Protein AF-A0A7S1S860-F1 (afdb_monomer_lite)

Foldseek 3Di:
DVLLVVLAFDKDWFPCVLQLQDDPQDATEIETEHDDPPPQDPVDVVSVLVVQQVSLVSSLVSVVVVPDPFFDDWDFDSPPFIWIFTAGPVRRTRYTYGYPPVVRRVLRVVSNVVCVVDVVSSVVLNVVCVVCVVVVQDDVVVVHDDSSD

Organism: Alexandrium catenella (NCBI:txid2925)

Radius of gyration: 16.37 Å; chains: 1; bounding box: 35×35×41 Å

Sequence (149 aa):
MSACRSLGGVAYVYGSHANGTWTGSSDVDLAWVHPLPGEVDASAPRARKEWEVAALCRLQAAVDALCIDFVVTTQVVMARVPVLKLYGRDGEVLCDVTINNDEGLRNTRLVRELCSSSALLPPLVRLLKYWSRRRDIGERSQGGFSTYS

Structure (mmCIF, N/CA/C/O backbone):
data_AF-A0A7S1S860-F1
#
_entry.id   AF-A0A7S1S860-F1
#
loop_
_atom_site.group_PDB
_atom_site.id
_atom_site.type_symbol
_atom_site.label_atom_id
_atom_site.label_alt_id
_atom_site.label_comp_id
_atom_site.label_asym_id
_atom_site.label_entity_id
_atom_site.label_seq_id
_atom_site.pdbx_PDB_ins_code
_atom_site.Cartn_x
_atom_site.Cartn_y
_atom_site.Cartn_z
_atom_site.occupancy
_atom_site.B_iso_or_equiv
_atom_site.auth_seq_id
_atom_site.auth_comp_id
_atom_site.auth_asym_id
_atom_site.auth_atom_id
_atom_site.pdbx_PDB_model_num
ATOM 1 N N . MET A 1 1 ? -9.414 -1.067 -12.077 1.00 51.56 1 MET A N 1
ATOM 2 C CA . MET A 1 1 ? -8.850 -2.400 -12.419 1.00 51.56 1 MET A CA 1
ATOM 3 C C . MET A 1 1 ? -8.477 -2.575 -13.900 1.00 51.56 1 MET A C 1
ATOM 5 O O . MET A 1 1 ? -7.712 -3.493 -14.176 1.00 51.56 1 MET A O 1
ATOM 9 N N . SER A 1 2 ? -8.934 -1.737 -14.850 1.00 66.56 2 SER A N 1
ATOM 10 C CA . SER A 1 2 ? -8.541 -1.876 -16.270 1.00 66.56 2 SER A CA 1
ATOM 11 C C . SER A 1 2 ? -7.110 -1.398 -16.570 1.00 66.56 2 SER A C 1
ATOM 13 O O . SER A 1 2 ? -6.413 -2.091 -17.301 1.00 66.56 2 SER A O 1
ATOM 15 N N . ALA A 1 3 ? -6.633 -0.306 -15.951 1.00 72.94 3 ALA A N 1
ATOM 16 C CA . ALA A 1 3 ? -5.313 0.285 -16.234 1.00 72.94 3 ALA A CA 1
ATOM 17 C C . ALA A 1 3 ? -4.120 -0.652 -15.949 1.00 72.94 3 ALA A C 1
ATOM 19 O O . ALA A 1 3 ? -3.235 -0.824 -16.781 1.00 72.94 3 ALA A O 1
ATOM 20 N N . CYS A 1 4 ? -4.111 -1.329 -14.796 1.00 68.50 4 CYS A N 1
ATOM 21 C CA . CYS A 1 4 ? -3.061 -2.301 -14.468 1.00 68.50 4 CYS A CA 1
ATOM 22 C C . CYS A 1 4 ? -3.021 -3.482 -15.447 1.00 68.50 4 CYS A C 1
ATOM 24 O O . CYS A 1 4 ? -1.945 -3.995 -15.738 1.00 68.50 4 CYS A O 1
ATOM 26 N N . ARG A 1 5 ? -4.186 -3.906 -15.961 1.00 74.94 5 ARG A N 1
ATOM 27 C CA . ARG A 1 5 ? -4.275 -4.976 -16.962 1.00 74.94 5 ARG A CA 1
ATOM 28 C C . ARG A 1 5 ? -3.823 -4.499 -18.336 1.00 74.94 5 ARG A C 1
ATOM 30 O O . ARG A 1 5 ? -3.081 -5.222 -18.990 1.00 74.94 5 ARG A O 1
ATOM 37 N N . SER A 1 6 ? -4.215 -3.294 -18.753 1.00 80.00 6 SER A N 1
ATOM 38 C CA . SER A 1 6 ? -3.791 -2.720 -20.037 1.00 80.00 6 SER A CA 1
ATOM 39 C C . SER A 1 6 ? -2.290 -2.447 -20.092 1.00 80.00 6 SER A C 1
ATOM 41 O O . SER A 1 6 ? -1.701 -2.520 -21.162 1.00 80.00 6 SER A O 1
ATOM 43 N N . LEU A 1 7 ? -1.668 -2.166 -18.946 1.00 85.75 7 LEU A N 1
ATOM 44 C CA . LEU A 1 7 ? -0.224 -1.969 -18.823 1.00 85.75 7 LEU A CA 1
ATOM 45 C C . LEU A 1 7 ? 0.564 -3.268 -18.574 1.00 85.75 7 LEU A C 1
ATOM 47 O O . LEU A 1 7 ? 1.778 -3.202 -18.435 1.00 85.75 7 LEU A O 1
ATOM 51 N N . GLY A 1 8 ? -0.098 -4.429 -18.538 1.00 84.75 8 GLY A N 1
ATOM 52 C CA . GLY A 1 8 ? 0.557 -5.725 -18.345 1.00 84.75 8 GLY A CA 1
ATOM 53 C C . GLY A 1 8 ? 0.768 -6.095 -16.875 1.00 84.75 8 GLY A C 1
ATOM 54 O O . GLY A 1 8 ? 1.876 -6.063 -16.363 1.00 84.75 8 GLY A O 1
ATOM 55 N N . GLY A 1 9 ? -0.290 -6.513 -16.184 1.00 89.62 9 GLY A N 1
ATOM 56 C CA . GLY A 1 9 ? -0.197 -7.025 -14.816 1.00 89.62 9 GLY A CA 1
ATOM 57 C C . GLY A 1 9 ? -1.554 -7.139 -14.127 1.00 89.62 9 GLY A C 1
ATOM 58 O O . GLY A 1 9 ? -2.606 -6.919 -14.733 1.00 89.62 9 GLY A O 1
ATOM 59 N N . VAL A 1 10 ? -1.545 -7.479 -12.839 1.00 92.75 10 VAL A N 1
ATOM 60 C CA . VAL A 1 10 ? -2.760 -7.640 -12.025 1.00 92.75 10 VAL A CA 1
ATOM 61 C C . VAL A 1 10 ? -2.592 -6.924 -10.693 1.00 92.75 10 VAL A C 1
ATOM 63 O O . VAL A 1 10 ? -1.590 -7.101 -10.013 1.00 92.75 10 VAL A O 1
ATOM 66 N N . ALA A 1 11 ? -3.573 -6.106 -10.317 1.00 93.88 11 ALA A N 1
ATOM 67 C CA . ALA A 1 11 ? -3.599 -5.464 -9.008 1.00 93.88 11 ALA A CA 1
ATOM 68 C C . ALA A 1 11 ? -4.324 -6.348 -7.987 1.00 93.88 11 ALA A C 1
ATOM 70 O O . ALA A 1 11 ? -5.428 -6.826 -8.259 1.00 93.88 11 ALA A O 1
ATOM 71 N N . TYR A 1 12 ? -3.726 -6.510 -6.811 1.00 94.88 12 TYR A N 1
ATOM 72 C CA . TYR A 1 12 ? -4.299 -7.212 -5.666 1.00 94.88 12 TYR A CA 1
ATOM 73 C C . TYR A 1 12 ? -4.416 -6.264 -4.480 1.00 94.88 12 TYR A C 1
ATOM 75 O O . TYR A 1 12 ? -3.464 -5.556 -4.158 1.00 94.88 12 TYR A O 1
ATOM 83 N N . VAL A 1 13 ? -5.568 -6.279 -3.811 1.00 94.38 13 VAL A N 1
ATOM 84 C CA . VAL A 1 13 ? -5.734 -5.580 -2.532 1.00 94.38 13 VAL A CA 1
ATOM 85 C C . VAL A 1 13 ? -5.012 -6.373 -1.450 1.00 94.38 13 VAL A C 1
ATOM 87 O O . VAL A 1 13 ? -5.191 -7.590 -1.347 1.00 94.38 13 VAL A O 1
ATOM 90 N N . TYR A 1 14 ? -4.226 -5.687 -0.631 1.00 94.19 14 TYR A N 1
ATOM 91 C CA . TYR A 1 14 ? -3.638 -6.245 0.581 1.00 94.19 14 TYR A CA 1
ATOM 92 C C . TYR A 1 14 ? -3.948 -5.317 1.770 1.00 94.19 14 TYR A C 1
ATOM 94 O O . TYR A 1 14 ? -4.851 -4.483 1.690 1.00 94.19 14 TYR A O 1
ATOM 102 N N . GLY A 1 15 ? -3.306 -5.503 2.919 1.00 91.44 15 GLY A N 1
ATOM 103 C CA . GLY A 1 15 ? -3.477 -4.579 4.035 1.00 91.44 15 GLY A CA 1
ATOM 104 C C . GLY A 1 15 ? -4.741 -4.822 4.850 1.00 91.44 15 GLY A C 1
ATOM 105 O O . GLY A 1 15 ? -5.401 -5.867 4.773 1.00 91.44 15 GLY A O 1
ATOM 106 N N . SER A 1 16 ? -5.091 -3.817 5.653 1.00 91.06 16 SER A N 1
ATOM 107 C CA . SER A 1 16 ? -6.231 -3.880 6.572 1.00 91.06 16 SER A CA 1
ATOM 108 C C . SER A 1 16 ? -7.568 -4.152 5.867 1.00 91.06 16 SER A C 1
ATOM 110 O O . SER A 1 16 ? -8.437 -4.826 6.428 1.00 91.06 16 SER A O 1
ATOM 112 N N . HIS A 1 17 ? -7.720 -3.682 4.625 1.00 91.50 17 HIS A N 1
ATOM 113 C CA . HIS A 1 17 ? -8.905 -3.916 3.796 1.00 91.50 17 HIS A CA 1
ATOM 114 C C . HIS A 1 17 ? -9.057 -5.377 3.358 1.00 91.50 17 HIS A C 1
ATOM 116 O O . HIS A 1 17 ? -10.175 -5.874 3.250 1.00 91.50 17 HIS A O 1
ATOM 122 N N . ALA A 1 18 ? -7.951 -6.096 3.158 1.00 92.19 18 ALA A N 1
ATOM 123 C CA . ALA A 1 18 ? -7.973 -7.489 2.717 1.00 92.19 18 ALA A CA 1
ATOM 124 C C . ALA A 1 18 ? -7.906 -8.510 3.868 1.00 92.19 18 ALA A C 1
ATOM 126 O O . ALA A 1 18 ? -8.273 -9.674 3.668 1.00 92.19 18 ALA A O 1
ATOM 127 N N . ASN A 1 19 ? -7.468 -8.099 5.065 1.00 91.00 19 ASN A N 1
ATOM 128 C CA . ASN A 1 19 ? -7.322 -8.983 6.229 1.00 91.00 19 ASN A CA 1
ATOM 129 C C . ASN A 1 19 ? -8.433 -8.856 7.294 1.00 91.00 19 ASN A C 1
ATOM 131 O O . ASN A 1 19 ? -8.435 -9.623 8.254 1.00 91.00 19 ASN A O 1
ATOM 135 N N . GLY A 1 20 ? -9.386 -7.927 7.130 1.00 89.56 20 GLY A N 1
ATOM 136 C CA . GLY A 1 20 ? -10.534 -7.762 8.037 1.00 89.56 20 GLY A CA 1
ATOM 137 C C . GLY A 1 20 ? -10.294 -6.845 9.246 1.00 89.56 20 GLY A C 1
ATOM 138 O O . GLY A 1 20 ? -11.121 -6.796 10.161 1.00 89.56 20 GLY A O 1
ATOM 139 N N . THR A 1 21 ? -9.189 -6.096 9.260 1.00 90.94 21 THR A N 1
ATOM 140 C CA . THR A 1 21 ? -8.795 -5.207 10.374 1.00 90.94 21 THR A CA 1
ATOM 141 C C . THR A 1 21 ? -8.930 -3.716 10.043 1.00 90.94 21 THR A C 1
ATOM 143 O O . THR A 1 21 ? -8.422 -2.866 10.774 1.00 90.94 21 THR A O 1
ATOM 146 N N . TRP A 1 22 ? -9.610 -3.380 8.944 1.00 91.56 22 TRP A N 1
ATOM 147 C CA . TRP A 1 22 ? -9.823 -1.998 8.514 1.00 91.56 22 TRP A CA 1
ATOM 148 C C . TRP A 1 22 ? -10.624 -1.173 9.528 1.00 91.56 22 TRP A C 1
ATOM 150 O O . TRP A 1 22 ? -11.437 -1.672 10.307 1.00 91.56 22 TRP A O 1
ATOM 160 N N . THR A 1 23 ? -10.357 0.125 9.504 1.00 87.44 23 THR A N 1
ATOM 161 C CA . THR A 1 23 ? -11.071 1.176 10.232 1.00 87.44 23 THR A CA 1
ATOM 162 C C . THR A 1 23 ? -11.466 2.255 9.227 1.00 87.44 23 THR A C 1
ATOM 164 O O . THR A 1 23 ? -10.872 2.319 8.154 1.00 87.44 23 THR A O 1
ATOM 167 N N . GLY A 1 24 ? -12.397 3.151 9.568 1.00 84.75 24 GLY A N 1
ATOM 168 C CA . GLY A 1 24 ? -12.825 4.229 8.655 1.00 84.75 24 GLY A CA 1
ATOM 169 C C . GLY A 1 24 ? -11.724 5.216 8.230 1.00 84.75 24 GLY A C 1
ATOM 170 O O . GLY A 1 24 ? -11.954 6.049 7.370 1.00 84.75 24 GLY A O 1
ATOM 171 N N . SER A 1 25 ? -10.535 5.124 8.827 1.00 81.88 25 SER A N 1
ATOM 172 C CA . SER A 1 25 ? -9.350 5.929 8.513 1.00 81.88 25 SER A CA 1
ATOM 173 C C . SER A 1 25 ? -8.201 5.102 7.926 1.00 81.88 25 SER A C 1
ATOM 175 O O . SER A 1 25 ? -7.045 5.528 7.986 1.00 81.88 25 SER A O 1
ATOM 177 N N . SER A 1 26 ? -8.489 3.877 7.479 1.00 86.12 26 SER A N 1
ATOM 178 C CA . SER A 1 26 ? -7.529 3.041 6.761 1.00 86.12 26 SER A CA 1
ATOM 179 C C . SER A 1 26 ? -7.521 3.430 5.285 1.00 86.12 26 SER A C 1
ATOM 181 O O . SER A 1 26 ? -8.573 3.637 4.692 1.00 86.12 26 SER A O 1
ATOM 183 N N . ASP A 1 27 ? -6.333 3.485 4.714 1.00 87.06 27 ASP A N 1
ATOM 184 C CA . ASP A 1 27 ? -6.043 3.605 3.292 1.00 87.06 27 ASP A CA 1
ATOM 185 C C . ASP A 1 27 ? -6.165 2.252 2.573 1.00 87.06 27 ASP A C 1
ATOM 187 O O . ASP A 1 27 ? -6.156 1.179 3.194 1.00 87.06 27 ASP A O 1
ATOM 191 N N . VAL A 1 28 ? -6.332 2.288 1.248 1.00 92.00 28 VAL A N 1
ATOM 192 C CA . VAL A 1 28 ? -6.379 1.081 0.412 1.00 92.00 28 VAL A CA 1
ATOM 193 C C . VAL A 1 28 ? -4.988 0.743 -0.113 1.00 92.00 28 VAL A C 1
ATOM 195 O O . VAL A 1 28 ? -4.432 1.438 -0.957 1.00 92.00 28 VAL A O 1
ATOM 198 N N . ASP A 1 29 ? -4.465 -0.393 0.322 1.00 93.88 29 ASP A N 1
ATOM 199 C CA . ASP A 1 29 ? -3.200 -0.949 -0.145 1.00 93.88 29 ASP A CA 1
ATOM 200 C C . ASP A 1 29 ? -3.391 -1.825 -1.396 1.00 93.88 29 ASP A C 1
ATOM 202 O O . ASP A 1 29 ? -4.134 -2.815 -1.372 1.00 93.88 29 ASP A O 1
ATOM 206 N N . LEU A 1 30 ? -2.674 -1.516 -2.479 1.00 95.75 30 LEU A N 1
ATOM 207 C CA . LEU A 1 30 ? -2.631 -2.306 -3.709 1.00 95.75 30 LEU A CA 1
ATOM 208 C C . LEU A 1 30 ? -1.207 -2.769 -4.034 1.00 95.75 30 LEU A C 1
ATOM 210 O O . LEU A 1 30 ? -0.257 -1.989 -4.059 1.00 95.75 30 LEU A O 1
ATOM 214 N N . ALA A 1 31 ? -1.072 -4.050 -4.362 1.00 95.62 31 ALA A N 1
ATOM 215 C CA . ALA A 1 31 ? 0.119 -4.611 -4.980 1.00 95.62 31 ALA A CA 1
ATOM 216 C C . ALA A 1 31 ? -0.172 -4.840 -6.466 1.00 95.62 31 ALA A C 1
ATOM 218 O O . ALA A 1 31 ? -0.986 -5.695 -6.825 1.00 95.62 31 ALA A O 1
ATOM 219 N N . TRP A 1 32 ? 0.477 -4.077 -7.341 1.00 96.38 32 TRP A N 1
ATOM 220 C CA . TRP A 1 32 ? 0.473 -4.341 -8.771 1.00 96.38 32 TRP A CA 1
ATOM 221 C C . TRP A 1 32 ? 1.524 -5.402 -9.082 1.00 96.38 32 TRP A C 1
ATOM 223 O O . TRP A 1 32 ? 2.727 -5.139 -9.104 1.00 96.38 32 TRP A O 1
ATOM 233 N N . VAL A 1 33 ? 1.049 -6.628 -9.281 1.00 94.00 33 VAL A N 1
ATOM 234 C CA . VAL A 1 33 ? 1.876 -7.755 -9.695 1.00 94.00 33 VAL A CA 1
ATOM 235 C C . VAL A 1 33 ? 2.120 -7.632 -11.191 1.00 94.00 33 VAL A C 1
ATOM 237 O O . VAL A 1 33 ? 1.201 -7.79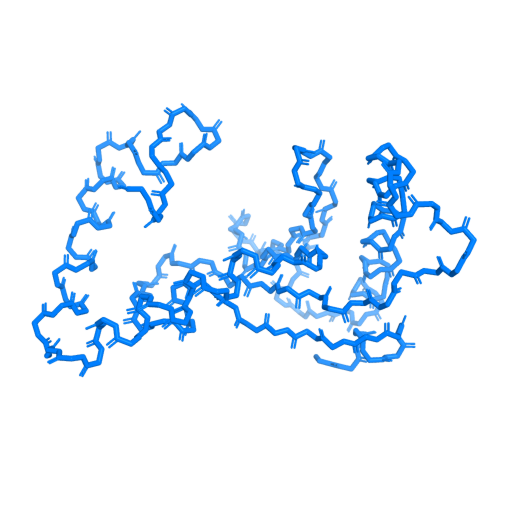3 -12.002 1.00 94.00 33 VAL A O 1
ATOM 240 N N . HIS A 1 34 ? 3.361 -7.313 -11.537 1.00 91.88 34 HIS A N 1
ATOM 241 C CA . HIS A 1 34 ? 3.806 -7.046 -12.896 1.00 91.88 34 HIS A CA 1
ATOM 242 C C . HIS A 1 34 ? 5.064 -7.874 -13.181 1.00 91.88 34 HIS A C 1
ATOM 244 O O . HIS A 1 34 ? 6.015 -7.820 -12.391 1.00 91.88 34 HIS A O 1
ATOM 250 N N . PRO A 1 35 ? 5.110 -8.629 -14.296 1.00 88.94 35 PRO A N 1
ATOM 251 C CA . PRO A 1 35 ? 6.296 -9.393 -14.658 1.00 88.94 35 PRO A CA 1
ATOM 252 C C . PRO A 1 35 ? 7.488 -8.458 -14.861 1.00 88.94 35 PRO A C 1
ATOM 254 O O . PRO A 1 35 ? 7.366 -7.415 -15.507 1.00 88.94 35 PRO A O 1
ATOM 257 N N . LEU A 1 36 ? 8.638 -8.835 -14.308 1.00 86.94 36 LEU A N 1
ATOM 258 C CA . LEU A 1 36 ? 9.877 -8.110 -14.550 1.00 86.94 36 LEU A CA 1
ATOM 259 C C . LEU A 1 36 ? 10.281 -8.308 -16.026 1.00 86.94 36 LEU A C 1
ATOM 261 O O . LEU A 1 36 ? 10.284 -9.452 -16.489 1.00 86.94 36 LEU A O 1
ATOM 265 N N . PRO A 1 37 ? 10.601 -7.243 -16.784 1.00 87.12 37 PRO A N 1
ATOM 266 C CA . PRO A 1 37 ? 11.118 -7.388 -18.138 1.00 87.12 37 PRO A CA 1
ATOM 267 C C . PRO A 1 37 ? 12.410 -8.204 -18.129 1.00 87.12 37 PRO A C 1
ATOM 269 O O . PRO A 1 37 ? 13.249 -8.005 -17.254 1.00 87.12 37 PRO A O 1
ATOM 272 N N . GLY A 1 38 ? 12.590 -9.084 -19.117 1.00 85.56 38 GLY A N 1
ATOM 273 C CA . GLY A 1 38 ? 13.750 -9.986 -19.177 1.00 85.56 38 GLY A CA 1
ATOM 274 C C . GLY A 1 38 ? 15.108 -9.282 -19.294 1.00 85.56 38 GLY A C 1
ATOM 275 O O . GLY A 1 38 ? 16.133 -9.887 -19.009 1.00 85.56 38 GLY A O 1
ATOM 276 N N . GLU A 1 39 ? 15.113 -8.007 -19.685 1.00 86.81 39 GLU A N 1
ATOM 277 C CA . GLU A 1 39 ? 16.306 -7.156 -19.774 1.00 86.81 39 GLU A CA 1
ATOM 278 C C . GLU A 1 39 ? 16.754 -6.600 -18.412 1.00 86.81 39 GLU A C 1
ATOM 280 O O . GLU A 1 39 ? 17.888 -6.146 -18.271 1.00 86.81 39 GLU A O 1
ATOM 285 N N . VAL A 1 40 ? 15.874 -6.612 -17.404 1.00 87.12 40 VAL A N 1
ATOM 286 C CA . VAL A 1 40 ? 16.188 -6.101 -16.067 1.00 87.12 40 VAL A CA 1
ATOM 287 C C . VAL A 1 40 ? 16.790 -7.226 -15.236 1.00 87.12 40 VAL A C 1
ATOM 289 O O . VAL A 1 40 ? 16.139 -8.233 -14.961 1.00 87.12 40 VAL A O 1
ATOM 292 N N . ASP A 1 41 ? 18.025 -7.027 -14.782 1.00 86.31 41 ASP A N 1
ATOM 293 C CA . ASP A 1 41 ? 18.683 -7.951 -13.865 1.00 86.31 41 ASP A CA 1
ATOM 294 C C . ASP A 1 41 ? 17.957 -7.979 -12.508 1.00 86.31 41 ASP A C 1
ATOM 296 O O . ASP A 1 41 ? 18.048 -7.050 -11.701 1.00 86.31 41 ASP A O 1
ATOM 300 N N . ALA A 1 42 ? 17.240 -9.076 -12.250 1.00 80.69 42 ALA A N 1
ATOM 301 C CA . ALA A 1 42 ? 16.510 -9.301 -11.006 1.00 80.69 42 ALA A CA 1
ATOM 302 C C . ALA A 1 42 ? 17.420 -9.341 -9.766 1.00 80.69 42 ALA A C 1
ATOM 304 O O . ALA A 1 42 ? 16.952 -9.084 -8.655 1.00 80.69 42 ALA A O 1
ATOM 305 N N . SER A 1 43 ? 18.706 -9.661 -9.942 1.00 86.56 43 SER A N 1
ATOM 306 C CA . SER A 1 43 ? 19.685 -9.728 -8.858 1.00 86.56 43 SER A CA 1
ATOM 307 C C . SER A 1 43 ? 20.277 -8.365 -8.494 1.00 86.56 43 SER A C 1
ATOM 309 O O . SER A 1 43 ? 20.845 -8.225 -7.411 1.00 86.56 43 SER A O 1
ATOM 311 N N . ALA A 1 44 ? 20.091 -7.343 -9.340 1.00 91.44 44 ALA A N 1
ATOM 312 C CA . ALA A 1 44 ? 20.599 -5.991 -9.141 1.00 91.44 44 ALA A CA 1
ATOM 313 C C . ALA A 1 44 ? 19.534 -5.079 -8.488 1.00 91.44 44 ALA A C 1
ATOM 315 O O . ALA A 1 44 ? 18.624 -4.589 -9.169 1.00 91.44 4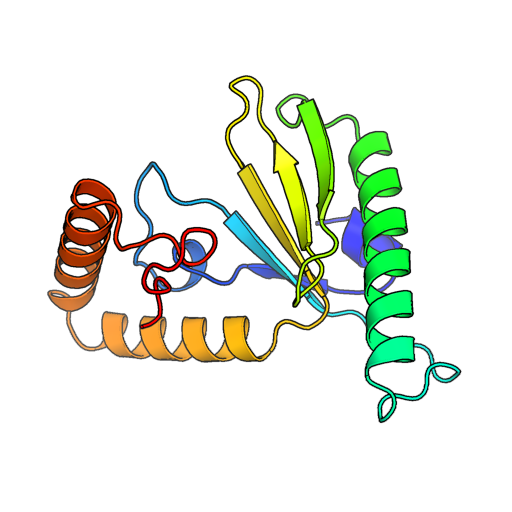4 ALA A O 1
ATOM 316 N N . PRO A 1 45 ? 19.646 -4.743 -7.183 1.00 89.88 45 PRO A N 1
ATOM 317 C CA . PRO A 1 45 ? 18.593 -4.013 -6.467 1.00 89.88 45 PRO A CA 1
ATOM 318 C C . PRO A 1 45 ? 18.310 -2.622 -7.044 1.00 89.88 45 PRO A C 1
ATOM 320 O O . PRO A 1 45 ? 17.176 -2.147 -7.015 1.00 89.88 45 PRO A O 1
ATOM 323 N N . ARG A 1 46 ? 19.345 -1.967 -7.581 1.00 91.38 46 ARG A N 1
ATOM 324 C CA . ARG A 1 46 ? 19.229 -0.645 -8.200 1.00 91.38 46 ARG A CA 1
ATOM 325 C C . ARG A 1 46 ? 18.440 -0.697 -9.508 1.00 91.38 46 ARG A C 1
ATOM 327 O O . ARG A 1 46 ? 17.500 0.077 -9.651 1.00 91.38 46 ARG A O 1
ATOM 334 N N . ALA A 1 47 ? 18.779 -1.623 -10.408 1.00 91.19 47 ALA A N 1
ATOM 335 C CA . ALA A 1 47 ? 18.084 -1.785 -11.686 1.00 91.19 47 ALA A CA 1
ATOM 336 C C . ALA A 1 47 ? 16.606 -2.141 -11.468 1.00 91.19 47 ALA A C 1
ATOM 338 O O . ALA A 1 47 ? 15.719 -1.554 -12.087 1.00 91.19 47 ALA A O 1
ATOM 339 N N . ARG A 1 48 ? 16.331 -3.029 -10.501 1.00 91.31 48 ARG A N 1
ATOM 340 C CA . ARG A 1 48 ? 14.966 -3.357 -10.078 1.00 91.31 48 ARG A CA 1
ATOM 341 C C . ARG A 1 48 ? 14.203 -2.121 -9.601 1.00 91.31 48 ARG A C 1
ATOM 343 O O . ARG A 1 48 ? 13.098 -1.880 -10.074 1.00 91.31 48 ARG A O 1
ATOM 350 N N . LYS A 1 49 ? 14.794 -1.317 -8.710 1.00 92.56 49 LYS A N 1
ATOM 351 C CA . LYS A 1 49 ? 14.158 -0.095 -8.195 1.00 92.56 49 LYS A CA 1
ATOM 352 C C . LYS A 1 49 ? 13.895 0.934 -9.300 1.00 92.56 49 LYS A C 1
ATOM 354 O O . LYS A 1 49 ? 12.824 1.529 -9.329 1.00 92.56 49 LYS A O 1
ATOM 359 N N . GLU A 1 50 ? 14.851 1.150 -10.201 1.00 93.56 50 GLU A N 1
ATOM 360 C CA . GLU A 1 50 ? 14.699 2.063 -11.343 1.00 93.56 50 GLU A CA 1
ATOM 361 C C . GLU A 1 50 ? 13.546 1.620 -12.258 1.00 93.56 50 GLU A C 1
ATOM 363 O O . GLU A 1 50 ? 12.709 2.439 -12.646 1.00 93.56 50 GLU A O 1
ATOM 368 N N . TRP A 1 51 ? 13.437 0.316 -12.524 1.00 94.25 51 TRP A N 1
ATOM 369 C CA . TRP A 1 51 ? 12.314 -0.242 -13.270 1.00 94.25 51 TRP A CA 1
ATOM 370 C C . TRP A 1 51 ? 10.973 -0.080 -12.539 1.00 94.25 51 TRP A C 1
ATOM 372 O O . TRP A 1 51 ? 9.995 0.336 -13.165 1.00 94.25 51 TRP A O 1
ATOM 382 N N . GLU A 1 52 ? 10.915 -0.375 -11.236 1.00 95.00 52 GLU A N 1
ATOM 383 C CA . GLU A 1 52 ? 9.694 -0.233 -10.430 1.00 95.00 52 GLU A CA 1
ATOM 384 C C . GLU A 1 52 ? 9.168 1.203 -10.498 1.00 95.00 52 GLU A C 1
ATOM 386 O O . GLU A 1 52 ? 7.992 1.443 -10.759 1.00 95.00 52 GLU A O 1
ATOM 391 N N . VAL A 1 53 ? 10.060 2.178 -10.347 1.00 95.94 53 VAL A N 1
ATOM 392 C CA . VAL A 1 53 ? 9.718 3.600 -10.435 1.00 95.94 53 VAL A CA 1
ATOM 393 C C . VAL A 1 53 ? 9.190 3.948 -11.821 1.00 95.94 53 VAL A C 1
ATOM 395 O O . VAL A 1 53 ? 8.131 4.560 -11.933 1.00 95.94 53 VAL A O 1
ATOM 398 N N . ALA A 1 54 ? 9.874 3.518 -12.884 1.00 95.19 54 ALA A N 1
ATOM 399 C CA . ALA A 1 54 ? 9.421 3.766 -14.248 1.00 95.19 54 ALA A CA 1
ATOM 400 C C . ALA A 1 54 ? 8.039 3.145 -14.521 1.00 95.19 54 ALA A C 1
ATOM 402 O O . ALA A 1 54 ? 7.209 3.748 -15.203 1.00 95.19 54 ALA A O 1
ATOM 403 N N . ALA A 1 55 ? 7.771 1.952 -13.990 1.00 95.38 55 ALA A N 1
ATOM 404 C CA . ALA A 1 55 ? 6.469 1.303 -14.087 1.00 95.38 55 ALA A CA 1
ATOM 405 C C . ALA A 1 55 ? 5.385 2.063 -13.310 1.00 95.38 55 ALA A C 1
ATOM 407 O O . ALA A 1 55 ? 4.308 2.296 -13.861 1.00 95.38 55 ALA A O 1
ATOM 408 N N . LEU A 1 56 ? 5.674 2.523 -12.090 1.00 97.00 56 LEU A N 1
ATOM 409 C CA . LEU A 1 56 ? 4.757 3.362 -11.317 1.00 97.00 56 LEU A CA 1
ATOM 410 C C . LEU A 1 56 ? 4.454 4.688 -12.024 1.00 97.00 56 LEU A C 1
ATOM 412 O O . LEU A 1 56 ? 3.294 5.080 -12.055 1.00 97.00 56 LEU A O 1
ATOM 416 N N . CYS A 1 57 ? 5.436 5.334 -12.660 1.00 97.25 57 CYS A N 1
ATOM 417 C CA . CYS A 1 57 ? 5.202 6.547 -13.454 1.00 97.25 57 CYS A CA 1
ATOM 418 C C . CYS A 1 57 ? 4.286 6.286 -14.663 1.00 97.25 57 CYS A C 1
ATOM 420 O O . CYS A 1 57 ? 3.420 7.101 -14.975 1.00 97.25 57 CYS A O 1
ATOM 422 N N . ARG A 1 58 ? 4.424 5.134 -15.339 1.00 96.06 58 ARG A N 1
ATOM 423 C CA . ARG A 1 58 ? 3.497 4.748 -16.422 1.00 96.06 58 ARG A CA 1
ATOM 424 C C . ARG 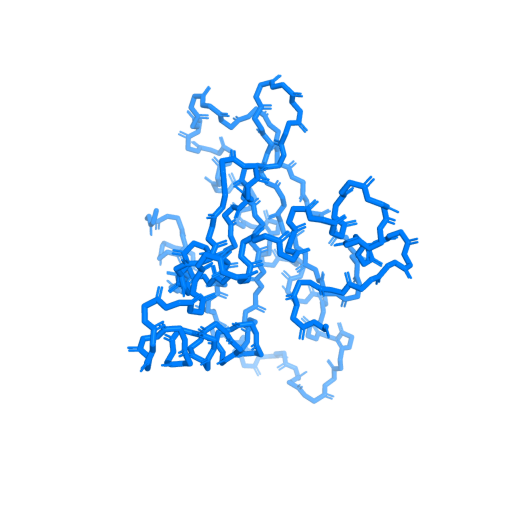A 1 58 ? 2.082 4.514 -15.900 1.00 96.06 58 ARG A C 1
ATOM 426 O O . ARG A 1 58 ? 1.120 4.928 -16.541 1.00 96.06 58 ARG A O 1
ATOM 433 N N . LEU A 1 59 ? 1.955 3.860 -14.745 1.00 95.94 59 LEU A N 1
ATOM 434 C CA . LEU A 1 59 ? 0.659 3.662 -14.102 1.00 95.94 59 LEU A CA 1
ATOM 435 C C . LEU A 1 59 ? 0.041 4.991 -13.670 1.00 95.94 59 LEU A C 1
ATOM 437 O O . LEU A 1 59 ? -1.149 5.182 -13.888 1.00 95.94 59 LEU A O 1
ATOM 441 N N . GLN A 1 60 ? 0.841 5.900 -13.114 1.00 96.81 60 GLN A N 1
ATOM 442 C CA . GLN A 1 60 ? 0.420 7.245 -12.739 1.00 96.81 60 GLN A CA 1
ATOM 443 C C . GLN A 1 60 ? -0.219 7.962 -13.930 1.00 96.81 60 GLN A C 1
ATOM 445 O O . GLN A 1 60 ? -1.390 8.316 -13.863 1.00 96.81 60 GLN A O 1
ATOM 450 N N . ALA A 1 61 ? 0.497 8.052 -15.055 1.00 96.25 61 ALA A N 1
ATOM 451 C CA . ALA A 1 61 ? -0.014 8.691 -16.266 1.00 96.25 61 ALA A CA 1
ATOM 452 C C . ALA A 1 61 ? -1.315 8.043 -16.777 1.00 96.25 61 ALA A C 1
ATOM 454 O O . ALA A 1 61 ? -2.227 8.736 -17.222 1.00 96.25 61 ALA A O 1
ATOM 455 N N . ALA A 1 62 ? -1.427 6.713 -16.695 1.00 94.50 62 ALA A N 1
ATOM 456 C CA . ALA A 1 62 ? -2.648 6.011 -17.078 1.00 94.50 62 ALA A CA 1
ATOM 457 C C . ALA A 1 62 ? -3.817 6.286 -16.118 1.00 94.50 62 ALA A C 1
ATOM 459 O O . ALA A 1 62 ? -4.950 6.394 -16.573 1.00 94.50 62 ALA A O 1
ATOM 460 N N . VAL A 1 63 ? -3.564 6.390 -14.810 1.00 93.88 63 VAL A N 1
ATOM 461 C CA . VAL A 1 63 ? -4.580 6.745 -13.806 1.00 93.88 63 VAL A CA 1
ATOM 462 C C . VAL A 1 63 ? -5.042 8.187 -13.995 1.00 93.88 63 VAL A C 1
ATOM 464 O O . VAL A 1 63 ? -6.248 8.425 -13.997 1.00 93.88 63 VAL A O 1
ATOM 467 N N . ASP A 1 64 ? -4.120 9.120 -14.226 1.00 94.12 64 ASP A N 1
ATOM 468 C CA . ASP A 1 64 ? -4.443 10.528 -14.479 1.00 94.12 64 ASP A CA 1
ATOM 469 C C . ASP A 1 64 ? -5.326 10.674 -15.731 1.00 94.12 64 ASP A C 1
ATOM 471 O O . ASP A 1 64 ? -6.320 11.401 -15.724 1.00 94.12 64 ASP A O 1
ATOM 475 N N . ALA A 1 65 ? -5.031 9.903 -16.784 1.00 94.06 65 ALA A N 1
ATOM 476 C CA . ALA A 1 65 ? -5.812 9.882 -18.020 1.00 94.06 65 ALA A CA 1
ATOM 477 C C . ALA A 1 65 ? -7.230 9.297 -17.868 1.00 94.06 65 ALA A C 1
ATOM 479 O O . ALA A 1 65 ? -8.074 9.523 -18.733 1.00 94.06 65 ALA A O 1
ATOM 480 N N . LEU A 1 66 ? -7.513 8.546 -16.796 1.00 91.69 66 LEU A N 1
ATOM 481 C CA . LEU A 1 66 ? -8.864 8.049 -16.513 1.00 91.69 66 LEU A CA 1
ATOM 482 C C . LEU A 1 66 ? -9.786 9.122 -15.921 1.00 91.69 66 LEU A C 1
ATOM 484 O O . LEU A 1 66 ? -10.991 8.884 -15.871 1.00 91.69 66 LEU A O 1
ATOM 488 N N . CYS A 1 67 ? -9.241 10.256 -15.462 1.00 89.00 67 CYS A N 1
ATOM 489 C CA . CYS A 1 67 ? -9.992 11.362 -14.861 1.00 89.00 67 CYS A CA 1
ATOM 490 C C . CYS A 1 67 ? -10.983 10.897 -13.777 1.00 89.00 67 CYS A C 1
ATOM 492 O O . CYS A 1 67 ? -12.176 11.176 -13.838 1.00 89.00 67 CYS A O 1
ATOM 494 N N . ILE A 1 68 ? -10.495 10.141 -12.790 1.00 90.62 68 ILE A N 1
ATOM 495 C CA . ILE A 1 68 ? -11.333 9.614 -11.706 1.00 90.62 68 ILE A CA 1
ATOM 496 C C . ILE A 1 68 ? -11.746 10.764 -10.769 1.00 90.62 68 ILE A C 1
ATOM 498 O O . ILE A 1 68 ? -10.913 11.273 -10.031 1.00 90.62 68 ILE A O 1
ATOM 502 N N . ASP A 1 69 ? -13.036 11.118 -10.736 1.00 90.94 69 ASP A N 1
ATOM 503 C CA . ASP A 1 69 ? -13.597 12.317 -10.069 1.00 90.94 69 ASP A CA 1
ATOM 504 C C . ASP A 1 69 ? -13.192 12.578 -8.604 1.00 90.94 69 ASP A C 1
ATOM 506 O O . ASP A 1 69 ? -13.270 13.714 -8.115 1.00 90.94 69 ASP A O 1
ATOM 510 N N . PHE A 1 70 ? -12.864 11.525 -7.857 1.00 90.06 70 PHE A N 1
ATOM 511 C CA . PHE A 1 70 ? -12.500 11.615 -6.441 1.00 90.06 70 PHE A CA 1
ATOM 512 C C . PHE A 1 70 ? -10.988 11.524 -6.197 1.00 90.06 70 PHE A C 1
ATOM 514 O O . PHE A 1 70 ? -10.559 11.727 -5.067 1.00 90.06 70 PHE A O 1
ATOM 521 N N . VAL A 1 71 ? -10.185 11.249 -7.230 1.00 94.44 71 VAL A N 1
ATOM 522 C CA . VAL A 1 71 ? -8.719 11.270 -7.170 1.00 94.44 71 VAL A CA 1
ATOM 523 C C . VAL A 1 71 ? -8.253 12.612 -7.721 1.00 94.44 71 VAL A C 1
ATOM 525 O O . VAL A 1 71 ? -8.386 12.879 -8.910 1.00 94.44 71 VAL A O 1
ATOM 528 N N . VAL A 1 72 ? -7.724 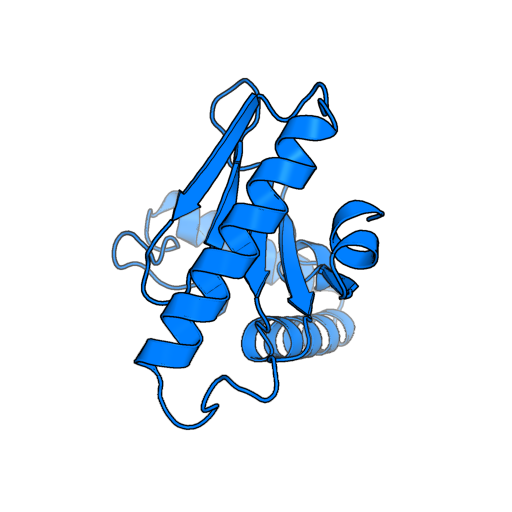13.468 -6.850 1.00 94.44 72 VAL A N 1
ATOM 529 C CA . VAL A 1 72 ? -7.313 14.834 -7.216 1.00 94.44 72 VAL A CA 1
ATOM 530 C C . VAL A 1 72 ? -5.848 14.889 -7.615 1.00 94.44 72 VAL A C 1
ATOM 532 O O . VAL A 1 72 ? -5.497 15.543 -8.593 1.00 94.44 72 VAL A O 1
ATOM 535 N N . THR A 1 73 ? -4.998 14.187 -6.867 1.00 95.44 73 THR A N 1
ATOM 536 C CA . THR A 1 73 ? -3.549 14.206 -7.069 1.00 95.44 73 THR A CA 1
ATOM 537 C C . THR A 1 73 ? -3.018 12.785 -7.055 1.00 95.44 73 THR A C 1
ATOM 539 O O . THR A 1 73 ? -3.423 11.961 -6.233 1.00 95.44 73 THR A O 1
ATOM 542 N N . THR A 1 74 ? -2.062 12.500 -7.929 1.00 97.12 74 THR A N 1
ATOM 543 C CA . THR A 1 74 ? -1.272 11.271 -7.903 1.00 97.12 74 THR A CA 1
ATOM 544 C C . THR A 1 74 ? 0.200 11.623 -7.708 1.00 97.12 74 THR A C 1
ATOM 546 O O . THR A 1 74 ? 0.669 12.663 -8.172 1.00 97.12 74 THR A O 1
ATOM 549 N N . GLN A 1 75 ? 0.951 10.783 -6.995 1.00 97.44 75 GLN A N 1
ATOM 550 C CA . GLN A 1 75 ? 2.375 11.024 -6.759 1.00 97.44 75 GLN A CA 1
ATOM 551 C C . GLN A 1 75 ? 3.160 9.723 -6.623 1.00 97.44 75 GLN A C 1
ATOM 553 O O . GLN A 1 75 ? 2.843 8.882 -5.786 1.00 97.44 75 GLN A O 1
ATOM 558 N N . VAL A 1 76 ? 4.254 9.593 -7.375 1.00 97.94 76 VAL A N 1
ATOM 559 C CA . VAL A 1 76 ? 5.253 8.542 -7.138 1.00 97.94 76 VAL A CA 1
ATOM 560 C C . VAL A 1 76 ? 6.241 9.004 -6.065 1.00 97.94 76 VAL A C 1
ATOM 562 O O . VAL A 1 76 ? 6.926 10.014 -6.219 1.00 97.94 76 VAL A O 1
ATOM 565 N N . VAL A 1 77 ? 6.330 8.249 -4.970 1.00 95.94 77 VAL A N 1
ATOM 566 C CA . VAL A 1 77 ? 7.229 8.510 -3.841 1.00 95.94 77 VAL A CA 1
ATOM 567 C C . VAL A 1 77 ? 8.413 7.546 -3.878 1.00 95.94 77 VAL A C 1
ATOM 569 O O . VAL A 1 77 ? 8.268 6.325 -3.811 1.00 95.94 77 VAL A O 1
ATOM 572 N N . MET A 1 78 ? 9.617 8.115 -3.924 1.00 92.81 78 MET A N 1
ATOM 573 C CA . MET A 1 78 ? 10.892 7.406 -4.092 1.00 92.81 78 MET A CA 1
ATOM 574 C C . MET A 1 78 ? 11.481 6.888 -2.768 1.00 92.81 78 MET A C 1
ATOM 576 O O . MET A 1 78 ? 12.667 7.070 -2.486 1.00 92.81 78 MET A O 1
ATOM 580 N N . ALA A 1 79 ? 10.664 6.240 -1.936 1.00 86.50 79 ALA A N 1
ATOM 581 C CA . ALA A 1 79 ? 11.098 5.700 -0.647 1.00 86.50 79 ALA A CA 1
ATOM 582 C C . ALA A 1 79 ? 11.972 4.434 -0.806 1.00 86.50 79 ALA A C 1
ATOM 584 O O . ALA A 1 79 ? 12.441 4.094 -1.898 1.00 86.50 79 ALA A O 1
ATOM 585 N N . ARG A 1 80 ? 12.222 3.709 0.295 1.00 85.69 80 ARG A N 1
ATOM 586 C CA . ARG A 1 80 ? 12.894 2.395 0.245 1.00 85.69 80 ARG A CA 1
ATOM 587 C C . ARG A 1 80 ? 12.138 1.417 -0.663 1.00 85.69 80 ARG A C 1
ATOM 589 O O . ARG A 1 80 ? 12.776 0.743 -1.461 1.00 85.69 80 ARG A O 1
ATOM 596 N N . VAL A 1 81 ? 10.811 1.381 -0.538 1.00 89.56 81 VAL A N 1
ATOM 597 C CA . VAL A 1 81 ? 9.892 0.698 -1.456 1.00 89.56 81 VAL A CA 1
ATOM 598 C C . VAL A 1 81 ? 9.153 1.794 -2.226 1.00 89.56 81 VAL A C 1
ATOM 600 O O . VAL A 1 81 ? 8.449 2.576 -1.584 1.00 89.56 81 VAL A O 1
ATOM 603 N N . PRO A 1 82 ? 9.352 1.923 -3.549 1.00 95.00 82 PRO A N 1
ATOM 604 C CA . PRO A 1 82 ? 8.613 2.887 -4.354 1.00 95.00 82 PRO A CA 1
ATOM 605 C C . PRO A 1 82 ? 7.102 2.657 -4.260 1.00 95.00 82 PRO A C 1
ATOM 607 O O . PRO A 1 82 ? 6.638 1.516 -4.297 1.00 95.00 82 PRO A O 1
ATOM 610 N N . VAL A 1 83 ? 6.337 3.741 -4.151 1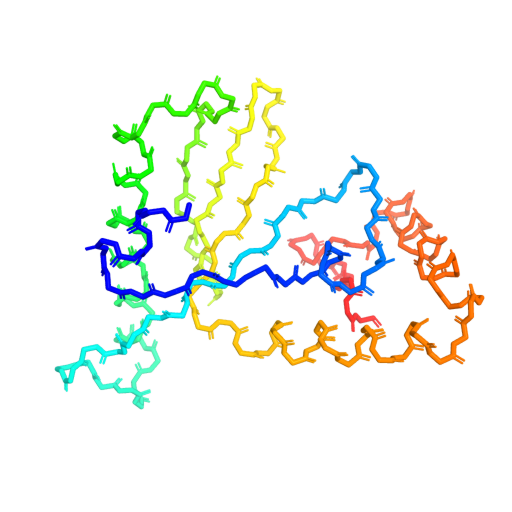.00 96.44 83 VAL A N 1
ATOM 611 C CA . VAL A 1 83 ? 4.874 3.692 -4.040 1.00 96.44 83 VAL A CA 1
ATOM 612 C C . VAL A 1 83 ? 4.249 4.819 -4.851 1.00 96.44 83 VAL A C 1
ATOM 614 O O . VAL A 1 83 ? 4.729 5.951 -4.820 1.00 96.44 83 VAL A O 1
ATOM 617 N N . LEU A 1 84 ? 3.185 4.512 -5.585 1.00 97.56 84 LEU A N 1
ATOM 618 C CA . LEU A 1 84 ? 2.295 5.499 -6.183 1.00 97.56 84 LEU A CA 1
ATOM 619 C C . LEU A 1 84 ? 1.154 5.768 -5.202 1.00 97.56 84 LEU A C 1
ATOM 621 O O . LEU A 1 84 ? 0.373 4.868 -4.905 1.00 97.56 84 LEU A O 1
ATOM 625 N N . LYS A 1 85 ? 1.066 6.999 -4.709 1.00 97.06 85 LYS A N 1
ATOM 626 C CA . LYS A 1 85 ? 0.005 7.462 -3.816 1.00 97.06 85 LYS A CA 1
ATOM 627 C C . LYS A 1 85 ? -1.073 8.187 -4.611 1.00 97.06 85 LYS A C 1
ATOM 629 O O . LYS A 1 85 ? -0.756 9.019 -5.463 1.00 97.06 85 LYS A O 1
ATOM 634 N N . LEU A 1 86 ? -2.332 7.870 -4.330 1.00 96.44 86 LEU A N 1
ATOM 635 C CA . LEU A 1 86 ? -3.509 8.553 -4.862 1.00 96.44 86 LEU A CA 1
ATOM 636 C C . LEU A 1 86 ? -4.157 9.336 -3.723 1.00 96.44 86 LEU A C 1
ATOM 638 O O . LEU A 1 86 ? -4.450 8.766 -2.670 1.00 96.44 86 LEU A O 1
ATOM 642 N N . TYR A 1 87 ? -4.401 10.619 -3.955 1.00 95.81 87 TYR A N 1
ATOM 643 C CA . TYR A 1 87 ? -4.935 11.543 -2.963 1.00 95.81 87 TYR A CA 1
ATOM 644 C C . TYR A 1 87 ? -6.345 11.997 -3.319 1.00 95.81 87 TYR A C 1
ATOM 646 O O . TYR A 1 87 ? -6.658 12.237 -4.490 1.00 95.81 87 TYR A O 1
ATOM 654 N N . GLY A 1 88 ? -7.174 12.122 -2.288 1.00 94.38 88 GLY A N 1
ATOM 655 C CA . GLY A 1 88 ? -8.529 12.643 -2.378 1.00 94.38 88 GLY A CA 1
ATOM 656 C C . GLY A 1 88 ? -8.587 14.165 -2.339 1.00 94.38 88 GLY A C 1
ATOM 657 O O . GLY A 1 88 ? -7.572 14.857 -2.453 1.00 94.38 88 GLY A O 1
ATOM 658 N N . AR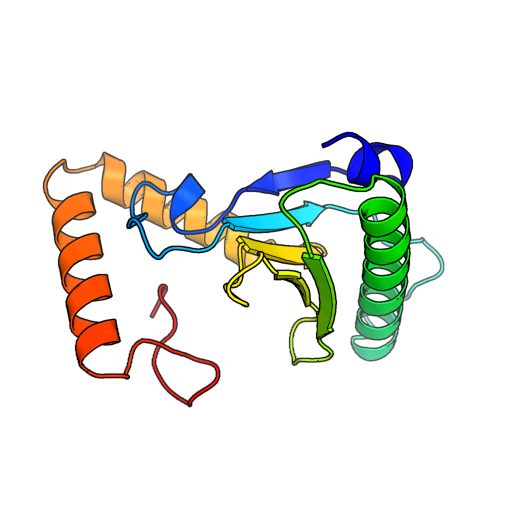G A 1 89 ? -9.806 14.693 -2.205 1.00 91.06 89 ARG A N 1
ATOM 659 C CA . ARG A 1 89 ? -10.066 16.143 -2.224 1.00 91.06 89 ARG A CA 1
ATOM 660 C C . ARG A 1 89 ? -9.566 16.852 -0.976 1.00 91.06 89 ARG A C 1
ATOM 662 O O . ARG A 1 89 ? -9.167 18.008 -1.075 1.00 91.06 89 ARG A O 1
ATOM 669 N N . ASP A 1 90 ? -9.541 16.157 0.153 1.00 89.88 90 ASP A N 1
ATOM 670 C CA . ASP A 1 90 ? -9.132 16.713 1.439 1.00 89.88 90 ASP A CA 1
ATOM 671 C C . ASP A 1 90 ? -7.635 16.460 1.714 1.00 89.88 90 ASP A C 1
ATOM 673 O O . ASP A 1 90 ? -7.142 16.696 2.817 1.00 89.88 90 ASP A O 1
ATOM 677 N N . GLY A 1 91 ? -6.885 15.996 0.702 1.00 87.44 91 GLY A N 1
ATOM 678 C CA . GLY A 1 91 ? -5.462 15.662 0.807 1.00 87.44 91 GLY A CA 1
ATOM 679 C C . GLY A 1 91 ? -5.189 14.334 1.521 1.00 87.44 91 GLY A C 1
ATOM 680 O O . GLY A 1 91 ? -4.037 14.007 1.808 1.00 87.44 91 GLY A O 1
ATOM 681 N N . GLU A 1 92 ? -6.227 13.554 1.805 1.00 90.44 92 GLU A N 1
ATOM 682 C CA . GLU A 1 92 ? -6.132 12.224 2.381 1.00 90.44 92 GLU A CA 1
ATOM 683 C C . GLU A 1 92 ? -5.571 11.215 1.375 1.00 90.44 92 GLU A C 1
ATOM 685 O O . GLU A 1 92 ? -5.866 11.262 0.179 1.00 90.44 92 GLU A O 1
ATOM 690 N N . VAL A 1 93 ? -4.764 10.270 1.862 1.00 91.75 93 VAL A N 1
ATOM 691 C CA . VAL A 1 93 ? -4.292 9.147 1.047 1.00 91.75 93 VAL A CA 1
ATOM 692 C C . VAL A 1 93 ? -5.445 8.163 0.877 1.00 91.75 93 VAL A C 1
ATOM 694 O O . VAL A 1 93 ? -5.882 7.529 1.836 1.00 91.75 93 VAL A O 1
ATOM 697 N N . LEU A 1 94 ? -5.926 8.026 -0.354 1.00 93.38 94 LEU A N 1
ATOM 698 C CA . LEU A 1 94 ? -6.973 7.073 -0.710 1.00 93.38 94 LEU A CA 1
ATOM 699 C C . LEU A 1 94 ? -6.389 5.687 -0.959 1.00 93.38 94 LEU A C 1
ATOM 701 O O . LEU A 1 94 ? -6.974 4.675 -0.566 1.00 93.38 94 LEU A O 1
ATOM 705 N N . CYS A 1 95 ? -5.257 5.642 -1.663 1.00 94.19 95 CYS A N 1
ATOM 706 C CA . CYS A 1 95 ? -4.674 4.395 -2.118 1.00 94.19 95 CYS A CA 1
ATOM 707 C C . CYS A 1 95 ? -3.156 4.483 -2.286 1.00 94.19 95 CYS A C 1
ATOM 709 O O . CYS A 1 95 ? -2.650 5.409 -2.921 1.00 94.19 95 CYS A O 1
ATOM 711 N N . ASP A 1 96 ? -2.468 3.464 -1.778 1.00 95.38 96 ASP A N 1
ATOM 712 C CA . ASP A 1 96 ? -1.046 3.220 -1.982 1.00 95.38 96 ASP A CA 1
ATOM 713 C C . ASP A 1 96 ? -0.878 2.044 -2.954 1.00 95.38 96 ASP A C 1
ATOM 715 O O . ASP A 1 96 ? -1.352 0.937 -2.700 1.00 95.38 96 ASP A O 1
ATOM 719 N N . VAL A 1 97 ? -0.190 2.264 -4.076 1.00 96.56 97 VAL A N 1
ATOM 720 C CA . VAL A 1 97 ? 0.096 1.232 -5.081 1.00 96.56 97 VAL A CA 1
ATOM 721 C C . VAL A 1 97 ? 1.590 0.938 -5.116 1.00 96.56 97 VAL A C 1
ATOM 723 O O . VAL A 1 97 ? 2.403 1.788 -5.476 1.00 96.56 97 VAL A O 1
ATOM 726 N N . THR A 1 98 ? 1.958 -0.292 -4.775 1.00 95.75 98 THR A N 1
ATOM 727 C CA . THR A 1 98 ? 3.337 -0.803 -4.813 1.00 95.75 98 THR A CA 1
ATOM 728 C C . THR A 1 98 ? 3.486 -1.865 -5.899 1.00 95.75 98 THR A C 1
ATOM 730 O O . THR A 1 98 ? 2.497 -2.446 -6.344 1.00 95.75 98 THR A O 1
ATOM 733 N N . ILE A 1 99 ? 4.715 -2.140 -6.339 1.00 95.12 99 ILE A N 1
ATOM 734 C CA . ILE A 1 99 ? 4.990 -3.205 -7.315 1.00 95.12 99 ILE A CA 1
ATOM 735 C C . ILE A 1 99 ? 5.495 -4.450 -6.595 1.00 95.12 99 ILE A C 1
ATOM 737 O O . ILE A 1 99 ? 6.409 -4.363 -5.779 1.00 95.12 99 ILE A O 1
ATOM 741 N N . ASN A 1 100 ? 4.918 -5.610 -6.927 1.00 93.38 100 ASN A N 1
ATOM 742 C CA . ASN A 1 100 ? 5.378 -6.929 -6.468 1.00 93.38 100 ASN A CA 1
ATOM 743 C C . ASN A 1 100 ? 5.633 -7.004 -4.944 1.00 93.38 100 ASN A C 1
ATOM 745 O O . ASN A 1 100 ? 6.647 -7.540 -4.493 1.00 93.38 100 ASN A O 1
ATOM 749 N N . ASN A 1 101 ? 4.726 -6.440 -4.136 1.00 92.75 101 ASN A N 1
ATOM 750 C CA . ASN A 1 101 ? 4.818 -6.477 -2.673 1.00 92.75 101 ASN A CA 1
ATOM 751 C C . ASN A 1 101 ? 4.360 -7.837 -2.109 1.00 92.75 101 ASN A C 1
ATOM 753 O O . ASN A 1 101 ? 3.318 -7.957 -1.457 1.00 92.75 101 ASN A O 1
ATOM 757 N N . ASP A 1 102 ? 5.149 -8.876 -2.380 1.00 91.38 102 ASP A N 1
ATOM 758 C CA . ASP A 1 102 ? 4.861 -10.255 -1.972 1.00 91.38 102 ASP A CA 1
ATOM 759 C C . ASP A 1 102 ? 4.806 -10.416 -0.448 1.00 91.38 102 ASP A C 1
ATOM 761 O O . ASP A 1 102 ? 3.990 -11.182 0.069 1.00 91.38 102 ASP A O 1
ATOM 765 N N . GLU A 1 103 ? 5.643 -9.676 0.285 1.00 91.00 103 GLU A N 1
ATOM 766 C CA . GLU A 1 103 ? 5.620 -9.650 1.751 1.00 91.00 103 GLU A CA 1
ATOM 767 C C . GLU A 1 103 ? 4.288 -9.099 2.270 1.00 91.00 103 GLU A C 1
ATOM 769 O O . GLU A 1 103 ? 3.653 -9.719 3.125 1.00 91.00 103 GLU A O 1
ATOM 774 N N . GLY A 1 104 ? 3.812 -7.983 1.707 1.00 91.50 104 GLY A N 1
ATOM 775 C CA . GLY A 1 104 ? 2.515 -7.397 2.045 1.00 91.50 104 GLY A CA 1
ATOM 776 C C . GLY A 1 104 ? 1.359 -8.368 1.806 1.00 91.50 104 GLY A C 1
ATOM 777 O O . GLY A 1 104 ? 0.497 -8.529 2.675 1.00 91.50 104 GLY A O 1
ATOM 778 N N . LEU A 1 105 ? 1.369 -9.082 0.677 1.00 93.44 105 LEU A N 1
ATOM 779 C CA . LEU A 1 105 ? 0.362 -10.096 0.347 1.00 93.44 105 LEU A CA 1
ATOM 780 C C . LEU A 1 105 ? 0.392 -11.284 1.324 1.00 93.44 105 LEU A C 1
ATOM 782 O O . LEU A 1 105 ? -0.658 -11.702 1.820 1.00 93.44 105 LEU A O 1
ATOM 786 N N . ARG A 1 106 ? 1.582 -11.804 1.653 1.00 94.44 106 ARG A N 1
ATOM 787 C CA . ARG A 1 106 ? 1.751 -12.916 2.608 1.00 94.44 106 ARG A CA 1
ATOM 788 C C . ARG A 1 106 ? 1.321 -12.527 4.021 1.00 94.44 106 ARG A C 1
ATOM 790 O O . ARG A 1 106 ? 0.553 -13.263 4.637 1.00 94.44 106 ARG A O 1
ATOM 797 N N . ASN A 1 107 ? 1.739 -11.359 4.504 1.00 93.31 107 ASN A N 1
ATOM 798 C CA . ASN A 1 107 ? 1.368 -10.858 5.831 1.00 93.31 107 ASN A CA 1
ATOM 799 C C . ASN A 1 107 ? -0.139 -10.628 5.941 1.00 93.31 107 ASN A C 1
ATOM 801 O O . ASN A 1 107 ? -0.759 -10.996 6.936 1.00 93.31 107 ASN A O 1
ATOM 805 N N . THR A 1 108 ? -0.749 -10.079 4.891 1.00 94.69 108 THR A N 1
ATOM 806 C CA . THR A 1 108 ? -2.203 -9.904 4.816 1.00 94.69 108 THR A CA 1
ATOM 807 C C . THR A 1 108 ? -2.923 -11.238 4.952 1.00 94.69 108 THR A C 1
ATOM 809 O O . THR A 1 108 ? -3.868 -11.345 5.735 1.00 94.69 108 THR A O 1
ATOM 812 N N . ARG A 1 109 ? -2.471 -12.266 4.223 1.00 95.00 109 ARG A N 1
ATOM 813 C CA . ARG A 1 109 ? -3.049 -13.609 4.302 1.00 95.00 109 ARG A CA 1
ATOM 814 C C . ARG A 1 109 ? -2.902 -14.209 5.700 1.00 95.00 109 ARG A C 1
ATOM 816 O O . ARG A 1 109 ? -3.891 -14.689 6.241 1.00 95.00 109 ARG A O 1
ATOM 823 N N . LEU A 1 110 ? -1.717 -14.116 6.300 1.00 94.81 110 LEU A N 1
ATOM 824 C CA . LEU A 1 110 ? -1.470 -14.602 7.657 1.00 94.81 110 LEU A CA 1
ATOM 825 C C . LEU A 1 110 ? -2.400 -13.931 8.677 1.00 94.81 110 LEU A C 1
ATOM 827 O O . LEU A 1 110 ? -3.095 -14.611 9.428 1.00 94.81 110 LEU A O 1
ATOM 831 N N . VAL A 1 111 ? -2.462 -12.595 8.682 1.00 94.25 111 VAL A N 1
ATOM 832 C CA . VAL A 1 111 ? -3.327 -11.842 9.607 1.00 94.25 111 VAL A CA 1
ATOM 833 C C . VAL A 1 111 ? -4.795 -12.194 9.389 1.00 94.25 111 VAL A C 1
ATOM 835 O O . VAL A 1 111 ? -5.537 -12.326 10.359 1.00 94.25 111 VAL A O 1
ATOM 838 N N . ARG A 1 112 ? -5.217 -12.391 8.135 1.00 95.38 112 ARG A N 1
ATOM 839 C CA . ARG A 1 112 ? -6.579 -12.821 7.805 1.00 95.38 112 ARG A CA 1
ATOM 840 C C . ARG A 1 112 ? -6.899 -14.192 8.395 1.00 95.38 112 ARG A C 1
ATOM 842 O O . ARG A 1 112 ? -7.969 -14.359 8.977 1.00 95.38 112 ARG A O 1
ATOM 849 N N . GLU A 1 113 ? -6.000 -15.160 8.240 1.00 96.12 113 GLU A N 1
ATOM 850 C CA . GLU A 1 113 ? -6.159 -16.517 8.774 1.00 96.12 113 GLU A CA 1
ATOM 851 C C . GLU A 1 113 ? -6.225 -16.491 10.310 1.00 96.12 113 GLU A C 1
ATOM 853 O O . GLU A 1 113 ? -7.152 -17.056 10.892 1.00 96.12 113 GLU A O 1
ATOM 858 N N . LEU A 1 114 ? -5.344 -15.724 10.963 1.00 94.19 114 LEU A N 1
ATOM 859 C CA . LEU A 1 114 ? -5.387 -15.503 12.412 1.00 94.19 114 LEU A CA 1
ATOM 860 C C . LEU A 1 114 ? -6.712 -14.869 12.842 1.00 94.19 114 LEU A C 1
ATOM 862 O O . LEU A 1 114 ? -7.398 -15.406 13.705 1.00 94.19 114 LEU A O 1
ATOM 866 N N . CYS A 1 115 ? -7.128 -13.778 12.203 1.00 94.69 115 CYS A N 1
ATOM 867 C CA . CYS A 1 115 ? -8.391 -13.099 12.497 1.00 94.69 115 CYS A CA 1
ATOM 868 C C . CYS A 1 115 ? -9.622 -13.991 12.279 1.00 94.69 115 CYS A C 1
ATOM 870 O O . CYS A 1 115 ? -10.631 -13.813 12.956 1.00 94.69 115 CYS A O 1
ATOM 872 N N . SER A 1 116 ? -9.543 -14.957 11.364 1.00 94.69 116 SER A N 1
ATOM 873 C CA . SER A 1 116 ? -10.630 -15.906 11.094 1.00 94.69 116 SER A CA 1
ATOM 874 C C . SER A 1 116 ? -10.714 -17.024 12.137 1.00 94.69 116 SER A C 1
ATOM 876 O O . SER A 1 116 ? -11.765 -17.641 12.279 1.00 94.69 116 SER A O 1
ATOM 878 N N . SER A 1 117 ? -9.637 -17.274 12.890 1.00 96.25 117 SER A N 1
ATOM 879 C CA . SER A 1 117 ? -9.605 -18.306 13.936 1.00 96.25 117 SER A CA 1
ATOM 880 C C . SER A 1 117 ? -10.415 -17.942 15.186 1.00 96.25 117 SER A C 1
ATOM 882 O O . SER A 1 117 ? -10.819 -18.827 15.937 1.00 96.25 117 SER A O 1
ATOM 884 N N . SER A 1 118 ? -10.673 -16.651 15.423 1.00 95.50 118 SER A N 1
ATOM 885 C CA . SER A 1 118 ? -11.458 -16.184 16.567 1.00 95.50 118 SER A CA 1
ATOM 886 C C . SER A 1 118 ? -12.102 -14.829 16.297 1.00 95.50 118 SER A C 1
ATOM 888 O O . SER A 1 118 ? -11.423 -13.854 15.978 1.00 95.50 118 SER A O 1
ATOM 890 N N . ALA A 1 119 ? -13.415 -14.737 16.532 1.00 93.38 119 ALA A N 1
ATOM 891 C CA . ALA A 1 119 ? -14.189 -13.506 16.361 1.00 93.38 119 ALA A CA 1
ATOM 892 C C . ALA A 1 119 ? -13.730 -12.344 17.270 1.00 93.38 119 ALA A C 1
ATOM 894 O O . ALA A 1 119 ? -14.072 -11.190 17.010 1.00 93.38 119 ALA A O 1
ATOM 895 N N . LEU A 1 120 ? -12.937 -12.626 18.313 1.00 95.44 120 LEU A N 1
ATOM 896 C CA . LEU A 1 120 ? -12.380 -11.616 19.219 1.00 95.44 120 LEU A CA 1
ATOM 897 C C . LEU A 1 120 ? -11.135 -10.917 18.653 1.00 95.44 120 LEU A C 1
ATOM 899 O O . LEU A 1 120 ? -10.817 -9.802 19.066 1.00 95.44 120 LEU A O 1
ATOM 903 N N . LEU A 1 121 ? -10.433 -11.537 17.702 1.00 94.81 121 LEU A N 1
ATOM 904 C CA . LEU A 1 121 ? -9.173 -11.007 17.181 1.00 94.81 121 LEU A CA 1
ATOM 905 C C . LEU A 1 121 ? -9.355 -9.754 16.310 1.00 94.81 121 LEU A C 1
ATOM 907 O O . LEU A 1 121 ? -8.675 -8.765 16.586 1.00 94.81 121 LEU A O 1
ATOM 911 N N . PRO A 1 122 ? -10.282 -9.698 15.330 1.00 94.00 122 PRO A N 1
ATOM 912 C CA . PRO A 1 122 ? -10.490 -8.481 14.549 1.00 94.00 122 PRO A CA 1
ATOM 913 C C . PRO A 1 122 ? -10.778 -7.220 15.391 1.00 94.00 122 PRO A C 1
ATOM 915 O O . PRO A 1 122 ? -10.129 -6.197 15.149 1.00 94.00 122 PRO A O 1
ATOM 918 N N . PRO A 1 123 ? -11.711 -7.223 16.373 1.00 94.56 123 PRO A N 1
ATOM 919 C CA . PRO A 1 123 ? -11.947 -6.038 17.196 1.00 94.56 123 PRO A CA 1
ATOM 920 C C . PRO A 1 123 ? -10.754 -5.693 18.096 1.00 94.56 123 PRO A C 1
ATOM 922 O O . PRO A 1 123 ? -10.468 -4.507 18.257 1.00 94.56 123 PRO A O 1
ATOM 925 N N . LEU A 1 124 ? -10.021 -6.683 18.618 1.00 95.00 124 LEU A N 1
ATOM 926 C CA . LEU A 1 124 ? -8.810 -6.442 19.407 1.00 95.00 124 LEU A CA 1
ATOM 927 C C . LEU A 1 124 ? -7.710 -5.770 18.573 1.00 95.00 124 LEU A C 1
ATOM 929 O O . LEU A 1 124 ? -7.141 -4.768 19.002 1.00 95.00 124 LEU A O 1
ATOM 933 N N . VAL A 1 125 ? -7.450 -6.262 17.358 1.00 93.31 125 VAL A N 1
ATOM 934 C CA . VAL A 1 125 ? -6.471 -5.649 16.446 1.00 93.31 125 VAL A CA 1
ATOM 935 C C . VAL A 1 125 ? -6.874 -4.214 16.107 1.00 93.31 125 VAL A C 1
ATOM 937 O O . VAL A 1 125 ? -6.039 -3.313 16.160 1.00 93.31 125 VAL A O 1
ATOM 940 N N . ARG A 1 126 ? -8.160 -3.960 15.827 1.00 92.25 126 ARG A N 1
ATOM 941 C CA . ARG A 1 126 ? -8.656 -2.594 15.580 1.00 92.25 126 ARG A CA 1
ATOM 942 C C . ARG A 1 126 ? -8.481 -1.679 16.793 1.00 92.25 126 ARG A C 1
ATOM 944 O O . ARG A 1 126 ? -8.120 -0.517 16.612 1.00 92.25 126 ARG A O 1
ATOM 951 N N . LEU A 1 127 ? -8.696 -2.187 18.008 1.00 93.62 127 LEU A N 1
ATOM 952 C CA . LEU A 1 127 ? -8.476 -1.436 19.246 1.00 93.62 127 LEU A CA 1
ATOM 953 C C . LEU A 1 127 ? -6.998 -1.059 19.417 1.00 93.62 127 LEU A C 1
ATOM 955 O O . LEU A 1 127 ? -6.696 0.103 19.683 1.00 93.62 127 LEU A O 1
ATOM 959 N N . LEU A 1 128 ? -6.080 -2.008 19.214 1.00 91.38 128 LEU A N 1
ATOM 960 C CA . LEU A 1 128 ? -4.636 -1.763 19.290 1.00 91.38 128 LEU A CA 1
ATOM 961 C C . LEU A 1 128 ? -4.170 -0.780 18.208 1.00 91.38 128 LEU A C 1
ATOM 963 O O . LEU A 1 128 ? -3.429 0.160 18.500 1.00 91.38 128 LEU A O 1
ATOM 967 N N . LYS A 1 129 ? -4.673 -0.927 16.977 1.00 88.94 129 LYS A N 1
ATOM 968 C CA . LYS A 1 129 ? -4.412 0.008 15.874 1.00 88.94 129 LYS A CA 1
ATOM 969 C C . LYS A 1 129 ? -4.878 1.421 16.232 1.00 88.94 129 LYS A C 1
ATOM 971 O O . LYS A 1 129 ? -4.123 2.376 16.086 1.00 88.94 129 LYS A O 1
ATOM 976 N N . TYR A 1 130 ? -6.090 1.562 16.765 1.00 88.75 130 TYR A N 1
ATOM 977 C CA . TYR A 1 130 ? -6.605 2.853 17.220 1.00 88.75 130 TYR A CA 1
ATOM 978 C C . TYR A 1 130 ? -5.761 3.450 18.355 1.00 88.75 130 TYR A C 1
ATOM 980 O O . TYR A 1 130 ? -5.407 4.628 18.301 1.00 88.75 130 TYR A O 1
ATOM 988 N N . TRP A 1 131 ? -5.407 2.643 19.358 1.00 90.69 131 TRP A N 1
ATOM 989 C CA . TRP A 1 131 ? -4.576 3.068 20.482 1.00 90.69 131 TRP A CA 1
ATOM 990 C C . TRP A 1 131 ? -3.194 3.554 20.025 1.00 90.69 131 TRP A C 1
ATOM 992 O O . TRP A 1 131 ? -2.786 4.648 20.410 1.00 90.69 131 TRP A O 1
ATOM 1002 N N . SER A 1 132 ? -2.514 2.801 19.154 1.00 88.38 132 SER A N 1
ATOM 1003 C CA . SER A 1 132 ? -1.189 3.167 18.629 1.00 88.38 132 SER A CA 1
ATOM 1004 C C . SER A 1 132 ? -1.222 4.482 17.846 1.00 88.38 132 SER A C 1
ATOM 1006 O O . SER A 1 132 ? -0.381 5.353 18.062 1.00 88.38 132 SER A O 1
ATOM 1008 N N . ARG A 1 133 ? -2.249 4.684 17.010 1.00 84.12 133 ARG A N 1
ATOM 1009 C CA . ARG A 1 133 ? -2.448 5.931 16.261 1.00 84.12 133 ARG A CA 1
ATOM 1010 C C . ARG A 1 133 ? -2.703 7.117 17.185 1.00 84.12 133 ARG A C 1
ATOM 1012 O O . ARG A 1 133 ? -2.144 8.184 16.980 1.00 84.12 133 ARG A O 1
ATOM 1019 N N . ARG A 1 134 ? -3.506 6.935 18.239 1.00 88.38 134 ARG A N 1
ATOM 1020 C CA . ARG A 1 134 ? -3.766 7.978 19.250 1.00 88.38 134 ARG A CA 1
ATOM 1021 C C . ARG A 1 134 ? -2.532 8.364 20.066 1.00 88.38 134 ARG A C 1
ATOM 1023 O O . ARG A 1 134 ? -2.574 9.383 20.748 1.00 88.38 134 ARG A O 1
ATOM 1030 N N . ARG A 1 135 ? -1.476 7.553 20.032 1.00 88.19 135 ARG A N 1
ATOM 1031 C CA . ARG A 1 135 ? -0.197 7.813 20.701 1.00 88.19 135 ARG A CA 1
ATOM 1032 C C . ARG A 1 135 ? 0.924 8.178 19.741 1.00 88.19 135 ARG A C 1
ATOM 1034 O O . ARG A 1 135 ? 2.044 8.326 20.204 1.00 88.19 135 ARG A O 1
ATOM 1041 N N . ASP A 1 136 ? 0.610 8.326 18.456 1.00 83.88 136 ASP A N 1
ATOM 1042 C CA . ASP A 1 136 ? 1.571 8.688 17.414 1.00 83.88 136 ASP A CA 1
ATOM 1043 C C . ASP A 1 136 ? 2.758 7.710 17.299 1.00 83.88 136 ASP A C 1
ATOM 1045 O O . ASP A 1 136 ? 3.872 8.067 16.941 1.00 83.88 136 ASP A O 1
ATOM 1049 N N . ILE A 1 137 ? 2.518 6.432 17.621 1.00 85.25 137 ILE A N 1
ATOM 1050 C CA . ILE A 1 137 ? 3.529 5.360 17.540 1.00 85.25 137 ILE A CA 1
ATOM 1051 C C . ILE A 1 137 ? 3.234 4.348 16.430 1.00 85.25 137 ILE A C 1
ATOM 1053 O O . ILE A 1 137 ? 3.975 3.383 16.271 1.00 85.25 137 ILE A O 1
ATOM 1057 N N . GLY A 1 138 ? 2.136 4.527 15.692 1.00 76.94 138 GLY A N 1
ATOM 1058 C CA . GLY A 1 138 ? 1.678 3.605 14.646 1.00 76.94 138 GLY A CA 1
ATOM 1059 C C . GLY A 1 138 ? 2.116 3.978 13.228 1.00 76.94 138 GLY A C 1
ATOM 1060 O O . GLY A 1 138 ? 1.629 3.373 12.274 1.00 76.94 138 GLY A O 1
ATOM 1061 N N . GLU A 1 139 ? 2.970 4.995 13.073 1.00 73.00 139 GLU A N 1
ATOM 1062 C CA . GLU A 1 139 ? 3.385 5.497 11.765 1.00 73.00 139 GLU A CA 1
ATOM 1063 C C . GLU A 1 139 ? 4.882 5.284 11.515 1.00 73.00 139 GLU A C 1
ATOM 1065 O O . GLU A 1 139 ? 5.753 5.976 12.043 1.00 73.00 139 GLU A O 1
ATOM 1070 N N . ARG A 1 140 ? 5.186 4.306 10.655 1.00 74.31 140 ARG A N 1
ATOM 1071 C CA . ARG A 1 140 ? 6.564 3.895 10.352 1.00 74.31 140 ARG A CA 1
ATOM 1072 C C . ARG A 1 140 ? 7.397 4.996 9.698 1.00 74.31 140 ARG A C 1
ATOM 1074 O O . ARG A 1 140 ? 8.598 5.071 9.942 1.00 74.31 140 ARG A O 1
ATOM 1081 N N . SER A 1 141 ? 6.786 5.833 8.862 1.00 67.00 141 SER A N 1
ATOM 1082 C CA . SER A 1 141 ? 7.472 6.961 8.214 1.00 67.00 141 SER A CA 1
ATOM 1083 C C . SER A 1 141 ? 7.983 7.994 9.223 1.00 67.00 141 SER A C 1
ATOM 1085 O O . SER A 1 141 ? 8.952 8.684 8.923 1.00 67.00 141 SER A O 1
ATOM 1087 N N . GLN A 1 142 ? 7.391 8.046 10.421 1.00 73.06 142 GLN A N 1
ATOM 1088 C CA . GLN A 1 142 ? 7.791 8.917 11.528 1.00 73.06 142 GLN A CA 1
ATOM 1089 C C . GLN A 1 142 ? 8.668 8.203 12.578 1.00 73.06 142 GLN A C 1
ATOM 1091 O O . GLN A 1 142 ? 8.940 8.750 13.641 1.00 73.06 142 GLN A O 1
ATOM 1096 N N . GLY A 1 143 ? 9.136 6.979 12.297 1.00 71.00 143 GLY A N 1
ATOM 1097 C CA . GLY A 1 143 ? 9.946 6.184 13.231 1.00 71.00 143 GLY A CA 1
ATOM 1098 C C . GLY A 1 143 ? 9.138 5.323 14.210 1.00 71.00 143 GLY A C 1
ATOM 1099 O O . GLY A 1 143 ? 9.730 4.685 15.079 1.00 71.00 143 GLY A O 1
ATOM 1100 N N . GLY A 1 144 ? 7.811 5.268 14.060 1.00 73.94 144 GLY A N 1
ATOM 1101 C CA . GLY A 1 144 ? 6.932 4.375 14.812 1.00 73.94 144 GLY A CA 1
ATOM 1102 C C . GLY A 1 144 ? 6.922 2.929 14.298 1.00 73.94 144 GLY A C 1
ATOM 1103 O O . GLY A 1 144 ? 7.645 2.541 13.374 1.00 73.94 144 GLY A O 1
ATOM 1104 N N . PHE A 1 145 ? 6.057 2.113 14.893 1.00 73.81 145 PHE A N 1
ATOM 1105 C CA . PHE A 1 145 ? 5.822 0.733 14.485 1.00 73.81 145 PHE A CA 1
ATOM 1106 C C . PHE A 1 145 ? 4.994 0.667 13.201 1.00 73.81 145 PHE A C 1
ATOM 1108 O O . PHE A 1 145 ? 4.145 1.515 12.927 1.00 73.81 145 PHE A O 1
ATOM 1115 N N . SER A 1 146 ? 5.237 -0.365 12.393 1.00 72.19 146 SER A N 1
ATOM 1116 C CA . SER A 1 146 ? 4.334 -0.678 11.286 1.00 72.19 146 SER A CA 1
ATOM 1117 C C . SER A 1 146 ? 3.048 -1.310 11.823 1.00 72.19 146 SER A C 1
ATOM 1119 O O . SER A 1 146 ? 3.063 -1.907 12.890 1.00 72.19 146 SER A O 1
ATOM 1121 N N . THR A 1 147 ? 1.950 -1.279 11.062 1.00 68.12 147 THR A N 1
ATOM 1122 C CA . THR A 1 147 ? 0.710 -1.994 11.446 1.00 68.12 147 THR A CA 1
ATOM 1123 C C . THR A 1 147 ? 0.905 -3.520 11.572 1.00 68.12 147 THR A C 1
ATOM 1125 O O . THR A 1 147 ? 0.062 -4.201 12.147 1.00 68.12 147 THR A O 1
ATOM 1128 N N . TYR A 1 148 ? 2.009 -4.062 11.045 1.00 72.50 148 TYR A N 1
ATOM 1129 C CA . TYR A 1 148 ? 2.376 -5.479 11.128 1.00 72.50 148 TYR A CA 1
ATOM 1130 C C . TYR A 1 148 ? 3.429 -5.786 12.208 1.00 72.50 148 TYR A C 1
ATOM 1132 O O . TYR A 1 148 ? 3.896 -6.922 12.278 1.00 72.50 148 TYR A O 1
ATOM 1140 N N . SER A 1 149 ? 3.846 -4.790 12.995 1.00 65.44 149 SER A N 1
ATOM 1141 C CA . SER A 1 149 ? 4.819 -4.913 14.092 1.00 65.44 149 SER A CA 1
ATOM 1142 C C . SER A 1 149 ? 4.112 -4.823 15.435 1.00 65.44 149 SER A C 1
ATOM 1144 O O . SER A 1 149 ? 4.501 -5.602 16.327 1.00 65.44 149 SER A O 1
#

pLDDT: mean 89.63, std 8.04, range [51.56, 97.94]

InterPro domains:
  IPR043519 Nucleotidyltransferase superfamily [G3DSA:3.30.460.10] (12-117)
  IPR043519 Nucleotidyltransferase superfamily [SSF81301] (9-115)
  IPR054708 Poly(A) RNA polymerase, mitochondrial-like, central palm domain [PF22600] (12-112)

Secondary structure (DSSP, 8-state):
-HHHHHTS-EEEEESHHHHT---TT--EEEEEE-PPPTTS-TT-HHHHHHHHHHHHHHHHHHHHHTT-TT--EEEEE-SSS-EEEEE-TTS-EEEEEEES-HHHHHHHHHHHHHHHH-TTHHHHHHHHHHHHHHTT-S-GGGT---TT-